Protein AF-A0A323V5T5-F1 (afdb_monomer_lite)

Sequence (100 aa):
MSYQKPSIFQLGKVHENGPSVIVSGWGLGMCASACRCHRNPADGQLALAEDQAGGSLGLQSFTATGSCDCCEAWTSAELASILRDVAALEALDASEPAAG

Secondary structure (DSSP, 8-state):
---BPPEEEEEEEEEEETTEEEEEEEEEE-SSTT--TTB-TTT--B-EEEETTTTEEEEPP-STTS--SSB-PEEHHHHHHHHHHHHHHHHHHTTS----

Radius of gyration: 16.07 Å; chains: 1; bounding box: 40×31×47 Å

pLDDT: mean 77.08, std 9.43, range [49.91, 89.19]

Organism: NCBI:txid429133

Foldseek 3Di:
DDAFAWDWDDWADWDDDDVDIDTPDTDTHDSDDPDPQQQDPPPRDWDWDADPPQQWIGTFGPDPVRDDPRHDIDHNVNVVVVVVVVVVVVVVVVPDDPPD

Structure (mmCIF, N/CA/C/O backbone):
data_AF-A0A323V5T5-F1
#
_entry.id   AF-A0A323V5T5-F1
#
loop_
_atom_site.group_PDB
_atom_site.id
_atom_site.type_symbol
_atom_site.label_atom_id
_atom_site.label_alt_id
_atom_site.label_comp_id
_atom_site.label_asym_id
_atom_site.label_entity_id
_atom_site.label_seq_id
_atom_site.pdbx_PDB_ins_code
_atom_site.Cartn_x
_atom_site.Cartn_y
_atom_site.Cartn_z
_atom_site.occupancy
_atom_site.B_iso_or_equiv
_atom_site.auth_seq_id
_atom_site.auth_comp_id
_atom_site.auth_asym_id
_atom_site.auth_atom_id
_atom_site.pdbx_PDB_model_num
ATOM 1 N N . MET A 1 1 ? 8.624 0.311 19.691 1.00 51.22 1 MET A N 1
ATOM 2 C CA . MET A 1 1 ? 7.916 -0.611 18.781 1.00 51.22 1 MET A CA 1
ATOM 3 C C . MET A 1 1 ? 8.177 -0.139 17.368 1.00 51.22 1 MET A C 1
ATOM 5 O O . MET A 1 1 ? 7.964 1.038 17.112 1.00 51.22 1 MET A O 1
ATOM 9 N N . SER A 1 2 ? 8.716 -1.001 16.508 1.00 58.84 2 SER A N 1
ATOM 10 C CA . SER A 1 2 ? 8.946 -0.664 15.100 1.00 58.84 2 SER A CA 1
ATOM 11 C C . SER A 1 2 ? 7.704 -1.059 14.316 1.00 58.84 2 SER A C 1
ATOM 13 O O . SER A 1 2 ? 7.411 -2.248 14.202 1.00 58.84 2 SER A O 1
ATOM 15 N N . TYR A 1 3 ? 6.954 -0.072 13.837 1.00 73.31 3 TYR A N 1
ATOM 16 C CA . TYR A 1 3 ? 5.834 -0.310 12.935 1.00 73.31 3 TYR A CA 1
ATOM 17 C C . TYR A 1 3 ? 6.368 -0.817 11.588 1.00 73.31 3 TYR A C 1
ATOM 19 O O . TYR A 1 3 ? 7.466 -0.450 11.166 1.00 73.31 3 TYR A O 1
ATOM 27 N N . GLN A 1 4 ? 5.629 -1.714 10.936 1.00 81.88 4 GLN A N 1
ATOM 28 C CA . GLN A 1 4 ? 6.004 -2.253 9.627 1.00 81.88 4 GLN A CA 1
ATOM 29 C C . GLN A 1 4 ? 5.139 -1.608 8.544 1.00 81.88 4 GLN A C 1
ATOM 31 O O . GLN A 1 4 ? 3.921 -1.502 8.692 1.00 81.88 4 GLN A O 1
ATOM 36 N N . LYS A 1 5 ? 5.747 -1.204 7.430 1.00 84.56 5 LYS A N 1
ATOM 37 C CA . LYS A 1 5 ? 4.983 -0.765 6.259 1.00 84.56 5 LYS A CA 1
ATOM 38 C C . LYS A 1 5 ? 4.358 -1.991 5.564 1.00 84.56 5 LYS A C 1
ATOM 40 O O . LYS A 1 5 ? 5.003 -3.041 5.500 1.00 84.56 5 LYS A O 1
ATOM 45 N N . PRO A 1 6 ? 3.121 -1.905 5.042 1.00 82.31 6 PRO A N 1
ATOM 46 C CA . PRO A 1 6 ? 2.556 -2.918 4.153 1.00 82.31 6 PRO A CA 1
ATOM 47 C C . PRO A 1 6 ? 3.475 -3.176 2.955 1.00 82.31 6 PRO A C 1
ATOM 49 O O . PRO A 1 6 ? 4.015 -2.230 2.381 1.00 82.31 6 PRO A O 1
ATOM 52 N N . SER A 1 7 ? 3.629 -4.434 2.544 1.00 80.12 7 SER A N 1
ATOM 53 C CA . SER A 1 7 ? 4.420 -4.767 1.354 1.00 80.12 7 SER A CA 1
ATOM 54 C C . SER A 1 7 ? 3.702 -4.309 0.084 1.00 80.12 7 SER A C 1
ATOM 56 O O . SER A 1 7 ? 2.516 -4.578 -0.070 1.00 80.12 7 SER A O 1
ATOM 58 N N . ILE A 1 8 ? 4.402 -3.673 -0.853 1.00 80.31 8 ILE A N 1
ATOM 59 C CA . ILE A 1 8 ? 3.868 -3.384 -2.192 1.00 80.31 8 ILE A CA 1
ATOM 60 C C . ILE A 1 8 ? 4.255 -4.550 -3.104 1.00 80.31 8 ILE A C 1
ATOM 62 O O . ILE A 1 8 ? 5.438 -4.848 -3.238 1.00 80.31 8 ILE A O 1
ATOM 66 N N . PHE A 1 9 ? 3.275 -5.225 -3.706 1.00 76.00 9 PHE A N 1
ATOM 67 C CA . PHE A 1 9 ? 3.521 -6.365 -4.605 1.00 76.00 9 PHE A CA 1
ATOM 68 C C . PHE A 1 9 ? 2.975 -6.161 -6.020 1.00 76.00 9 PHE A C 1
ATOM 70 O O . PHE A 1 9 ? 3.283 -6.946 -6.913 1.00 76.00 9 PHE A O 1
ATOM 77 N N . GLN A 1 10 ? 2.167 -5.124 -6.237 1.00 77.00 10 GLN A N 1
ATOM 78 C CA . GLN A 1 10 ? 1.702 -4.743 -7.563 1.00 77.00 10 GLN A CA 1
ATOM 79 C C . GLN A 1 10 ? 1.540 -3.226 -7.641 1.00 77.00 10 GLN A C 1
ATOM 81 O O . GLN A 1 10 ? 0.875 -2.620 -6.800 1.00 77.00 10 GLN A O 1
ATOM 86 N N . LEU A 1 11 ? 2.125 -2.640 -8.682 1.00 75.88 11 LEU A N 1
ATOM 87 C CA . LEU A 1 11 ? 1.902 -1.265 -9.111 1.00 75.88 11 LEU A CA 1
ATOM 88 C C . LEU A 1 11 ? 1.124 -1.324 -10.425 1.00 75.88 11 LEU A C 1
ATOM 90 O O . LEU A 1 11 ? 1.543 -2.016 -11.351 1.00 75.88 11 LEU A O 1
ATOM 94 N N . GLY A 1 12 ? -0.031 -0.671 -10.504 1.00 75.25 12 GLY A N 1
ATOM 95 C CA . GLY A 1 12 ? -0.746 -0.526 -11.770 1.00 75.25 12 GLY A CA 1
ATOM 96 C C . GLY A 1 12 ? -0.349 0.760 -12.498 1.00 75.25 12 GLY A C 1
ATOM 97 O O . GLY A 1 12 ? 0.760 1.258 -12.310 1.00 75.25 12 GLY A O 1
ATOM 98 N N . LYS A 1 13 ? -1.203 1.296 -13.384 1.00 72.62 13 LYS A N 1
ATOM 99 C CA . LYS A 1 13 ? -0.769 2.400 -14.261 1.00 72.62 13 LYS A CA 1
ATOM 100 C C . LYS A 1 13 ? -0.544 3.671 -13.457 1.00 72.62 13 LYS A C 1
ATOM 102 O O . LYS A 1 13 ? -1.475 4.154 -12.807 1.00 72.62 13 LYS A O 1
ATOM 107 N N . VAL A 1 14 ? 0.667 4.205 -13.563 1.00 69.12 14 VAL A N 1
ATOM 108 C CA . VAL A 1 14 ? 1.093 5.463 -12.956 1.00 69.12 14 VAL A CA 1
ATOM 109 C C . VAL A 1 14 ? 0.776 6.607 -13.916 1.00 69.12 14 VAL A C 1
ATOM 111 O O . VAL A 1 14 ? 1.180 6.592 -15.076 1.00 69.12 14 VAL A O 1
ATOM 114 N N . HIS A 1 15 ? 0.039 7.597 -13.429 1.00 68.56 15 HIS A N 1
ATOM 115 C CA . HIS A 1 15 ? -0.287 8.825 -14.136 1.00 68.56 15 HIS A CA 1
ATOM 116 C C . HIS A 1 15 ? 0.123 10.017 -13.277 1.00 68.56 15 HIS A C 1
ATOM 118 O O . HIS A 1 15 ? -0.363 10.191 -12.160 1.00 68.56 15 HIS A O 1
ATOM 124 N N . GLU A 1 16 ? 1.000 10.862 -13.807 1.00 65.69 16 GLU A N 1
ATOM 125 C CA . GLU A 1 16 ? 1.309 12.146 -13.185 1.00 65.69 16 GLU A CA 1
ATOM 126 C C . GLU A 1 16 ? 0.179 13.141 -13.486 1.00 65.69 16 GLU A C 1
ATOM 128 O O . GLU A 1 16 ? -0.209 13.332 -14.638 1.00 65.69 16 GLU A O 1
ATOM 133 N N . ASN A 1 17 ? -0.370 13.769 -12.447 1.00 62.72 17 ASN A N 1
ATOM 134 C CA . ASN A 1 17 ? -1.398 14.799 -12.547 1.00 62.72 17 ASN A CA 1
ATOM 135 C C . ASN A 1 17 ? -0.982 16.028 -11.724 1.00 62.72 17 ASN A C 1
ATOM 137 O O . ASN A 1 17 ? -1.424 16.231 -10.590 1.00 62.72 17 ASN A O 1
ATOM 141 N N . GLY A 1 18 ? -0.086 16.841 -12.289 1.00 70.75 18 GLY A N 1
ATOM 142 C CA . GLY A 1 18 ? 0.461 18.016 -11.610 1.00 70.75 18 GLY A CA 1
ATOM 143 C C . GLY A 1 18 ? 1.258 17.618 -10.357 1.00 70.75 18 GLY A C 1
ATOM 144 O O . GLY A 1 18 ? 2.198 16.839 -10.480 1.00 70.75 18 GLY A O 1
ATOM 145 N N . PRO A 1 19 ? 0.926 18.126 -9.153 1.00 62.56 19 PRO A N 1
ATOM 146 C CA . PRO A 1 19 ? 1.616 17.745 -7.918 1.00 62.56 19 PRO A CA 1
ATOM 147 C C . PRO A 1 19 ? 1.210 16.360 -7.383 1.00 62.56 19 PRO A C 1
ATOM 149 O O . PRO A 1 19 ? 1.762 15.915 -6.378 1.00 62.56 19 PRO A O 1
ATOM 152 N N . SER A 1 20 ? 0.234 15.692 -8.002 1.00 52.94 20 SER A N 1
ATOM 153 C CA . SER A 1 20 ? -0.315 14.422 -7.528 1.00 52.94 20 SER A CA 1
ATOM 154 C C . SER A 1 20 ? 0.070 13.282 -8.465 1.00 52.94 20 SER A C 1
ATOM 156 O O . SER A 1 20 ? -0.031 13.407 -9.683 1.00 52.94 20 SER A O 1
ATOM 158 N N . VAL A 1 21 ? 0.466 12.143 -7.901 1.00 61.34 21 VAL A N 1
ATOM 159 C CA . VAL A 1 21 ? 0.699 10.910 -8.659 1.00 61.34 21 VAL A CA 1
ATOM 160 C C . VAL A 1 21 ? -0.491 9.987 -8.441 1.00 61.34 21 VAL A C 1
ATOM 162 O O . VAL A 1 21 ? -0.763 9.578 -7.316 1.00 61.34 21 VAL A O 1
ATOM 165 N N . ILE A 1 22 ? -1.210 9.674 -9.516 1.00 65.38 22 ILE A N 1
ATOM 166 C CA . ILE A 1 22 ? -2.332 8.739 -9.497 1.00 65.38 22 ILE A CA 1
ATOM 167 C C . ILE A 1 22 ? -1.808 7.393 -9.970 1.00 65.38 22 ILE A C 1
ATOM 169 O O . ILE A 1 22 ? -1.464 7.229 -11.137 1.00 65.38 22 ILE A O 1
ATOM 173 N N . VAL A 1 23 ? -1.777 6.408 -9.083 1.00 66.69 23 VAL A N 1
ATOM 174 C CA . VAL A 1 23 ? -1.462 5.031 -9.463 1.00 66.69 23 VAL A CA 1
ATOM 175 C C . VAL A 1 23 ? -2.747 4.222 -9.412 1.00 66.69 23 VAL A C 1
ATOM 177 O O . VAL A 1 23 ? -3.330 3.992 -8.354 1.00 66.69 23 VAL A O 1
ATOM 180 N N . SER A 1 24 ? -3.218 3.823 -10.587 1.00 68.31 24 SER A N 1
ATOM 181 C CA . SER A 1 24 ? -4.420 3.009 -10.726 1.00 68.31 24 SER A CA 1
ATOM 182 C C . SER A 1 24 ? -4.097 1.550 -10.422 1.00 68.31 24 SER A C 1
ATOM 184 O O . SER A 1 24 ? -3.343 0.928 -11.156 1.00 68.31 24 SER A O 1
ATOM 186 N N . GLY A 1 25 ? -4.680 0.996 -9.357 1.00 65.31 25 GLY A N 1
ATOM 187 C CA . GLY A 1 25 ? -4.540 -0.418 -8.995 1.00 65.31 25 GLY A CA 1
ATOM 188 C C . GLY A 1 25 ? -3.260 -0.733 -8.219 1.00 65.31 25 GLY A C 1
ATOM 189 O O . GLY A 1 25 ? -2.263 -1.151 -8.798 1.00 65.31 25 GLY A O 1
ATOM 190 N N . TRP A 1 26 ? -3.310 -0.585 -6.895 1.00 76.12 26 TRP A N 1
ATOM 191 C CA . TRP A 1 26 ? -2.258 -1.052 -5.990 1.00 76.12 26 TRP A CA 1
ATOM 192 C C . TRP A 1 26 ? -2.557 -2.456 -5.472 1.00 76.12 26 TRP A C 1
ATOM 194 O O . TRP A 1 26 ? -3.681 -2.747 -5.061 1.00 76.12 26 TRP A O 1
ATOM 204 N N . GLY A 1 27 ? -1.524 -3.292 -5.407 1.00 76.62 27 GLY A N 1
ATOM 205 C CA . GLY A 1 27 ? -1.509 -4.493 -4.580 1.00 76.62 27 GLY A CA 1
ATOM 206 C C . GLY A 1 27 ? -0.683 -4.246 -3.323 1.00 76.62 27 GLY A C 1
ATOM 207 O O . GLY A 1 27 ? 0.547 -4.195 -3.406 1.00 76.62 27 GLY A O 1
ATOM 208 N N . LEU A 1 28 ? -1.350 -4.097 -2.171 1.00 78.44 28 LEU A N 1
ATOM 209 C CA . LEU A 1 28 ? -0.699 -4.064 -0.857 1.00 78.44 28 LEU A CA 1
ATOM 210 C C . LEU A 1 28 ? -0.914 -5.376 -0.102 1.00 78.44 28 LEU A C 1
ATOM 212 O O . LEU A 1 28 ? -2.034 -5.866 0.039 1.00 78.44 28 LEU A O 1
ATOM 216 N N . GLY A 1 29 ? 0.184 -5.940 0.388 1.00 77.88 29 GLY A N 1
ATOM 217 C CA . GLY A 1 29 ? 0.242 -7.123 1.230 1.00 77.88 29 GLY A CA 1
ATOM 218 C C . GLY A 1 29 ? 0.318 -6.749 2.705 1.00 77.88 29 GLY A C 1
ATOM 219 O O . GLY A 1 29 ? 0.629 -5.617 3.073 1.00 77.88 29 GLY A O 1
ATOM 220 N N . MET A 1 30 ? 0.029 -7.718 3.571 1.00 79.56 30 MET A N 1
ATOM 221 C CA . MET A 1 30 ? 0.072 -7.515 5.020 1.00 79.56 30 MET A CA 1
ATOM 222 C C . MET A 1 30 ? 1.461 -7.051 5.478 1.00 79.56 30 MET A C 1
ATOM 224 O O . MET A 1 30 ? 2.471 -7.561 5.007 1.00 79.56 30 MET A O 1
ATOM 228 N N . CYS A 1 31 ? 1.503 -6.143 6.457 1.00 74.88 31 CYS A N 1
ATOM 229 C CA . CYS A 1 31 ? 2.756 -5.685 7.066 1.00 74.88 31 CYS A CA 1
ATOM 230 C C . CYS A 1 31 ? 3.456 -6.770 7.916 1.00 74.88 31 CYS A C 1
ATOM 232 O O . CYS A 1 31 ? 4.634 -6.651 8.231 1.00 74.88 31 CYS A O 1
ATOM 234 N N . ALA A 1 32 ? 2.732 -7.833 8.292 1.00 71.94 32 ALA A N 1
ATOM 235 C CA . ALA A 1 32 ? 3.257 -9.000 8.993 1.00 71.94 32 ALA A CA 1
ATOM 236 C C . ALA A 1 32 ? 2.480 -10.267 8.606 1.00 71.94 32 ALA A C 1
ATOM 238 O O . ALA A 1 32 ? 1.265 -10.224 8.369 1.00 71.94 32 ALA A O 1
ATOM 239 N N . SER A 1 33 ? 3.168 -11.411 8.607 1.00 66.94 33 SER A N 1
ATOM 240 C CA . SER A 1 33 ? 2.549 -12.729 8.454 1.00 66.94 33 SER A CA 1
ATOM 241 C C . SER A 1 33 ? 1.510 -12.936 9.563 1.00 66.94 33 SER A C 1
ATOM 243 O O . SER A 1 33 ? 1.864 -12.979 10.736 1.00 66.94 33 SER A O 1
ATOM 245 N N . ALA A 1 34 ? 0.233 -13.056 9.184 1.00 69.94 34 ALA A N 1
ATOM 246 C CA . ALA A 1 34 ? -0.934 -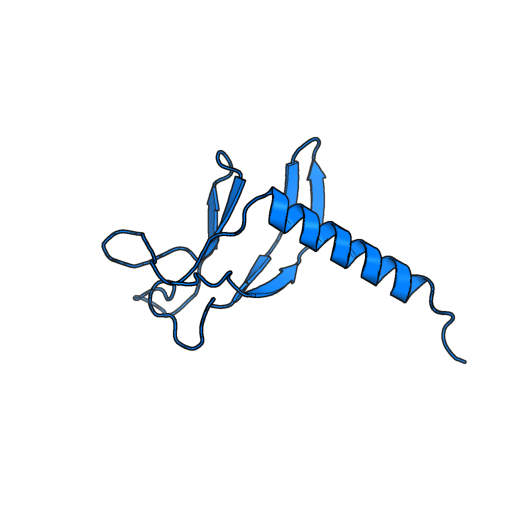13.191 10.070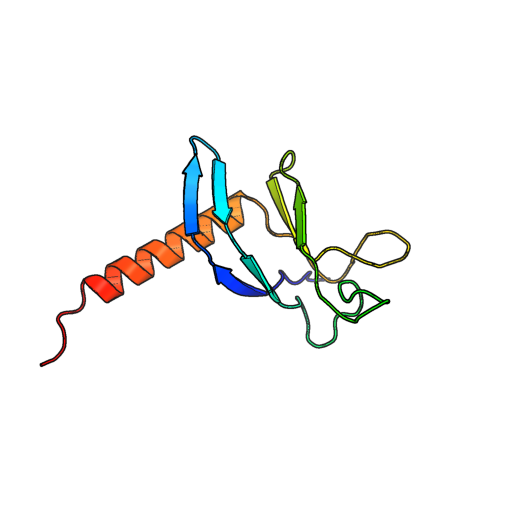 1.00 69.94 34 ALA A CA 1
ATOM 247 C C . ALA A 1 34 ? -1.462 -11.911 10.758 1.00 69.94 34 ALA A C 1
ATOM 249 O O . ALA A 1 34 ? -2.177 -12.011 11.758 1.00 69.94 34 ALA A O 1
ATOM 250 N N . CYS A 1 35 ? -1.209 -10.714 10.213 1.00 76.25 35 CYS A N 1
ATOM 251 C CA . CYS A 1 35 ? -1.894 -9.508 10.694 1.00 76.25 35 CYS A CA 1
ATOM 252 C C . CYS A 1 35 ? -3.427 -9.656 10.577 1.00 76.25 35 CYS A C 1
ATOM 254 O O . CYS A 1 35 ? -3.973 -9.823 9.485 1.00 76.25 35 CYS A O 1
ATOM 256 N N . ARG A 1 36 ? -4.132 -9.600 11.716 1.00 81.00 36 ARG A N 1
ATOM 257 C CA . ARG A 1 36 ? -5.602 -9.719 11.778 1.00 81.00 36 ARG A CA 1
ATOM 258 C C . ARG A 1 36 ? -6.318 -8.380 11.624 1.00 81.00 36 ARG A C 1
ATOM 260 O O . ARG A 1 36 ? -7.501 -8.375 11.310 1.00 81.00 36 ARG A O 1
ATOM 267 N N . CYS A 1 37 ? -5.616 -7.265 11.820 1.00 86.19 37 CYS A N 1
ATOM 268 C CA . CYS A 1 37 ? -6.209 -5.929 11.861 1.00 86.19 37 CYS A CA 1
ATOM 269 C C . CYS A 1 37 ? -6.796 -5.498 10.515 1.00 86.19 37 CYS A C 1
ATOM 271 O O . CYS A 1 37 ? -7.776 -4.770 10.489 1.00 86.19 37 CYS A O 1
ATOM 273 N N . HIS A 1 38 ? -6.231 -5.981 9.408 1.00 86.75 38 HIS A N 1
ATOM 274 C CA . HIS A 1 38 ? -6.617 -5.581 8.050 1.00 86.75 38 HIS A CA 1
ATOM 275 C C . HIS A 1 38 ? -7.415 -6.634 7.287 1.00 86.75 38 HIS A C 1
ATOM 277 O O . HIS A 1 38 ? -7.779 -6.430 6.131 1.00 86.75 38 HIS A O 1
ATOM 283 N N . ARG A 1 39 ? -7.674 -7.774 7.927 1.00 86.56 39 ARG A N 1
ATOM 284 C CA . ARG A 1 39 ? -8.443 -8.857 7.334 1.00 86.56 39 ARG A CA 1
ATOM 285 C C . ARG A 1 39 ? -9.916 -8.628 7.649 1.00 86.56 39 ARG A C 1
ATOM 287 O O . ARG A 1 39 ? -10.295 -8.655 8.818 1.00 86.56 39 ARG A O 1
ATOM 294 N N . ASN A 1 40 ? -10.729 -8.418 6.615 1.00 85.81 40 ASN A N 1
ATOM 295 C CA . ASN A 1 40 ? -12.166 -8.226 6.764 1.00 85.81 40 ASN A CA 1
ATOM 296 C C . ASN A 1 40 ? -12.767 -9.422 7.529 1.00 85.81 40 ASN A C 1
ATOM 298 O O . ASN A 1 40 ? -12.576 -10.567 7.110 1.00 85.81 40 ASN A O 1
ATOM 302 N N . PRO A 1 41 ? -13.476 -9.202 8.649 1.00 85.44 41 PRO A N 1
ATOM 303 C CA . PRO A 1 41 ? -14.054 -10.293 9.425 1.00 85.44 41 PRO A CA 1
ATOM 304 C C . PRO A 1 41 ? -15.160 -11.057 8.683 1.00 85.44 41 PRO A C 1
ATOM 306 O O . PRO A 1 41 ? -15.443 -12.191 9.059 1.00 85.44 41 PRO A O 1
ATOM 309 N N . ALA A 1 42 ? -15.782 -10.468 7.655 1.00 88.69 42 ALA A N 1
ATOM 310 C CA . ALA A 1 42 ? -16.876 -11.095 6.914 1.00 88.69 42 ALA A CA 1
ATOM 311 C C . ALA A 1 42 ? -16.399 -12.147 5.898 1.00 88.69 42 ALA A C 1
ATOM 313 O O . ALA A 1 42 ? -16.987 -13.221 5.806 1.00 88.69 42 ALA A O 1
ATOM 314 N N . ASP A 1 43 ? -15.347 -11.847 5.136 1.00 89.19 43 ASP A N 1
ATOM 315 C CA . ASP A 1 43 ? -14.896 -12.668 4.000 1.00 89.19 43 ASP A CA 1
ATOM 316 C C . ASP A 1 43 ? -13.379 -12.924 3.980 1.00 89.19 43 ASP A C 1
ATOM 318 O O . ASP A 1 43 ? -12.867 -13.659 3.136 1.00 89.19 43 ASP A O 1
ATOM 322 N N . GLY A 1 44 ? -12.637 -12.344 4.922 1.00 84.06 44 GLY A N 1
ATOM 323 C CA . GLY A 1 44 ? -11.195 -12.489 5.016 1.00 84.06 44 GLY A CA 1
ATOM 324 C C . GLY A 1 44 ? -10.401 -11.719 3.959 1.00 84.06 44 GLY A C 1
ATOM 325 O O . GLY A 1 44 ? -9.194 -11.957 3.864 1.00 84.06 44 GLY A O 1
ATOM 326 N N . GLN A 1 45 ? -11.028 -10.835 3.179 1.00 84.12 45 GLN A N 1
ATOM 327 C CA . GLN A 1 45 ? -10.350 -10.037 2.159 1.00 84.12 45 GLN A CA 1
ATOM 328 C C . GLN A 1 45 ? -9.573 -8.861 2.769 1.00 84.12 45 GLN A C 1
ATOM 330 O O . GLN A 1 45 ? -9.827 -8.436 3.898 1.00 84.12 45 GLN A O 1
ATOM 335 N N . LEU A 1 46 ? -8.595 -8.353 2.017 1.00 83.38 46 LEU A N 1
ATOM 336 C CA . LEU A 1 46 ? -7.861 -7.130 2.340 1.00 83.38 46 LEU A CA 1
ATOM 337 C C . LEU A 1 46 ? -8.478 -5.963 1.564 1.00 83.38 46 LEU A C 1
ATOM 339 O O . LEU A 1 46 ? -8.876 -6.132 0.413 1.00 83.38 46 LEU A O 1
ATOM 343 N N . ALA A 1 47 ? -8.518 -4.786 2.180 1.00 83.50 47 ALA A N 1
ATOM 344 C CA . ALA A 1 47 ? -8.975 -3.556 1.542 1.00 83.50 47 ALA A CA 1
ATOM 345 C C . ALA A 1 47 ? -7.951 -2.433 1.740 1.00 83.50 47 ALA A C 1
ATOM 347 O O . ALA A 1 47 ? -7.153 -2.463 2.682 1.00 83.50 47 ALA A O 1
ATOM 348 N N . LEU A 1 48 ? -7.976 -1.449 0.843 1.00 82.12 48 LEU A N 1
ATOM 349 C CA . LEU A 1 48 ? -7.120 -0.268 0.896 1.00 82.12 48 LEU A CA 1
ATOM 350 C C . LEU A 1 48 ? -7.860 0.890 1.565 1.00 82.12 48 LEU A C 1
ATOM 352 O O . LEU A 1 48 ? -9.052 1.087 1.342 1.00 82.12 48 LEU A O 1
ATOM 356 N N . ALA A 1 49 ? -7.129 1.662 2.360 1.00 83.62 49 ALA A N 1
ATOM 357 C CA . ALA A 1 49 ? -7.555 2.956 2.861 1.00 83.62 49 ALA A CA 1
ATOM 358 C C . ALA A 1 49 ? -6.643 4.022 2.256 1.00 83.62 49 ALA A C 1
ATOM 360 O O . ALA A 1 49 ? -5.423 3.973 2.429 1.00 83.62 49 ALA A O 1
ATOM 361 N N . GLU A 1 50 ? -7.245 4.962 1.539 1.00 81.31 50 GLU A N 1
ATOM 362 C CA . GLU A 1 50 ? -6.546 6.060 0.886 1.00 81.31 50 GLU A CA 1
ATOM 363 C C . GLU A 1 50 ? -7.094 7.384 1.415 1.00 81.31 50 GLU A C 1
ATOM 365 O O . GLU A 1 50 ? -8.287 7.670 1.307 1.00 81.31 50 GLU A O 1
ATOM 370 N N . ASP A 1 51 ? -6.214 8.185 2.006 1.00 78.69 51 ASP A N 1
ATOM 371 C CA . ASP A 1 51 ? -6.501 9.557 2.393 1.00 78.69 51 ASP A CA 1
ATOM 372 C C . ASP A 1 51 ? -5.910 10.494 1.342 1.00 78.69 51 ASP A C 1
ATOM 374 O O . ASP A 1 51 ? -4.717 10.801 1.348 1.00 78.69 51 ASP A O 1
ATOM 378 N N . GLN A 1 52 ? -6.773 10.959 0.442 1.00 70.19 52 GLN A N 1
ATOM 379 C CA . GLN A 1 52 ? -6.414 11.900 -0.620 1.00 70.19 52 GLN A CA 1
ATOM 380 C C . GLN A 1 52 ? -6.051 13.293 -0.085 1.00 70.19 52 GLN A C 1
ATOM 382 O O . GLN A 1 52 ? -5.319 14.028 -0.740 1.00 70.19 52 GLN A O 1
ATOM 387 N N . ALA A 1 53 ? -6.562 13.677 1.090 1.00 71.38 53 ALA A N 1
ATOM 388 C CA . ALA A 1 53 ? -6.325 14.999 1.661 1.00 71.38 53 ALA A CA 1
ATOM 389 C C . ALA A 1 53 ? -5.005 15.046 2.444 1.00 71.38 53 ALA A C 1
ATOM 391 O O . ALA A 1 53 ? -4.246 16.004 2.314 1.00 71.38 53 ALA A O 1
ATOM 392 N N . GLY A 1 54 ? -4.725 14.009 3.236 1.00 68.00 54 GLY A N 1
ATOM 393 C CA . GLY A 1 54 ? -3.473 13.852 3.983 1.00 68.00 54 GLY A CA 1
ATOM 394 C C . GLY A 1 54 ? -2.351 13.172 3.195 1.00 68.00 54 GLY A C 1
ATOM 395 O O . GLY A 1 54 ? -1.209 13.157 3.650 1.00 68.00 54 GLY A O 1
ATOM 396 N N . GLY A 1 55 ? -2.653 12.623 2.015 1.00 74.12 55 GLY A N 1
ATOM 397 C CA . GLY A 1 55 ? -1.688 11.952 1.151 1.00 74.12 55 GLY A CA 1
ATOM 398 C C . GLY A 1 55 ? -1.143 10.671 1.773 1.00 74.12 55 GLY A C 1
ATOM 399 O O . GLY A 1 55 ? 0.072 10.489 1.809 1.00 74.12 55 GLY A O 1
ATOM 400 N N . SER A 1 56 ? -2.012 9.800 2.289 1.00 80.50 56 SER A N 1
ATOM 401 C CA . SER A 1 56 ? -1.596 8.499 2.823 1.00 80.50 56 SER A CA 1
ATOM 402 C C . SER A 1 56 ? -2.317 7.337 2.150 1.00 80.50 56 SER A C 1
ATOM 404 O O . SER A 1 56 ? -3.484 7.444 1.778 1.00 80.50 56 SER A O 1
ATOM 406 N N . LEU A 1 57 ? -1.609 6.219 1.992 1.00 84.50 57 LEU A N 1
ATOM 407 C CA . LEU A 1 57 ? -2.141 4.974 1.448 1.00 84.50 57 LEU A CA 1
ATOM 408 C C . LEU A 1 57 ? -1.718 3.810 2.337 1.00 84.50 57 LEU A C 1
ATOM 410 O O . LEU A 1 57 ? -0.538 3.603 2.621 1.00 84.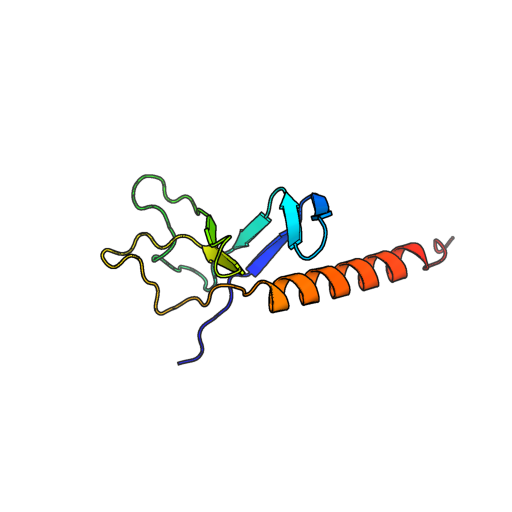50 57 LEU A O 1
ATOM 414 N N . GLY A 1 58 ? -2.679 3.005 2.760 1.00 85.06 58 GLY A N 1
ATOM 415 C CA . GLY A 1 58 ? -2.408 1.839 3.583 1.00 85.06 58 GLY A CA 1
ATOM 416 C C . GLY A 1 58 ? -3.505 0.798 3.488 1.00 85.06 58 GLY A C 1
ATOM 417 O O . GLY A 1 58 ? -4.416 0.878 2.666 1.00 85.06 58 GLY A O 1
ATOM 418 N N . LEU A 1 59 ? -3.411 -0.206 4.351 1.00 85.19 59 LEU A N 1
ATOM 419 C CA . LEU A 1 59 ? -4.470 -1.190 4.506 1.00 85.19 59 LEU A CA 1
ATOM 420 C C . LEU A 1 59 ? -5.588 -0.619 5.386 1.00 85.19 59 LEU A C 1
ATOM 422 O O . LEU A 1 59 ? -5.329 -0.001 6.420 1.00 85.19 59 LEU A O 1
ATOM 426 N N . GLN A 1 60 ? -6.839 -0.877 5.014 1.00 86.62 60 GLN A N 1
ATOM 427 C CA . GLN A 1 60 ? -7.993 -0.552 5.846 1.00 86.62 60 GLN A CA 1
ATOM 428 C C . GLN A 1 60 ? -7.975 -1.403 7.113 1.00 86.62 60 GLN A C 1
ATOM 430 O O . GLN A 1 60 ? -7.855 -2.625 7.041 1.00 86.62 60 GLN A O 1
ATOM 435 N N . SER A 1 61 ? -8.070 -0.774 8.285 1.00 88.56 61 SER A N 1
ATOM 436 C CA . SER A 1 61 ? -8.214 -1.494 9.553 1.00 88.56 61 SER A CA 1
ATOM 437 C C . SER A 1 61 ? -9.684 -1.825 9.820 1.00 88.56 61 SER A C 1
ATOM 439 O O . SER A 1 61 ? -10.547 -0.956 9.721 1.00 88.56 61 SER A O 1
ATOM 441 N N . PHE A 1 62 ? -9.954 -3.071 10.202 1.00 87.50 62 PHE A N 1
ATOM 442 C CA . PHE A 1 62 ? -11.260 -3.587 10.625 1.00 87.50 62 PHE A CA 1
ATOM 443 C C . PHE A 1 62 ? -11.331 -3.816 12.144 1.00 87.50 62 PHE A C 1
ATOM 445 O O . PHE A 1 62 ? -12.216 -4.515 12.639 1.00 87.50 62 PHE A O 1
ATOM 452 N N . THR A 1 63 ? -10.385 -3.262 12.907 1.00 86.62 63 THR A N 1
ATOM 453 C CA . THR A 1 63 ? -10.446 -3.267 14.374 1.00 86.62 63 THR A CA 1
ATOM 454 C C . THR A 1 63 ? -11.601 -2.395 14.871 1.00 86.62 63 THR A C 1
ATOM 456 O O . THR A 1 63 ? -12.056 -1.485 14.180 1.00 86.62 63 THR A O 1
ATOM 459 N N . ALA A 1 64 ? -12.060 -2.626 16.105 1.00 82.69 64 ALA A N 1
ATOM 460 C CA . ALA A 1 64 ? -13.159 -1.854 16.696 1.00 82.69 64 ALA A CA 1
ATOM 461 C C . ALA A 1 64 ? -12.866 -0.343 16.793 1.00 82.69 64 ALA A C 1
ATOM 463 O O . ALA A 1 64 ? -13.788 0.466 16.777 1.00 82.69 64 ALA A O 1
ATOM 464 N N . THR A 1 65 ? -11.590 0.035 16.892 1.00 83.19 65 THR A N 1
ATOM 465 C CA . THR A 1 65 ? -11.132 1.431 16.944 1.00 83.19 65 THR A CA 1
ATOM 466 C C . THR A 1 65 ? -10.845 2.019 15.563 1.00 83.19 65 THR A C 1
ATOM 468 O O . THR A 1 65 ? -10.571 3.211 15.466 1.00 83.19 65 THR A O 1
ATOM 471 N N . GLY A 1 66 ? -10.836 1.201 14.505 1.00 78.38 66 GLY A N 1
ATOM 472 C CA . GLY A 1 66 ? -10.380 1.604 13.173 1.00 78.38 66 GLY A CA 1
ATOM 473 C C . GLY A 1 66 ? -8.872 1.871 13.078 1.00 78.38 66 GLY A C 1
ATOM 474 O O . GLY A 1 66 ? -8.396 2.316 12.039 1.00 78.38 66 GLY A O 1
ATOM 475 N N . SER A 1 67 ? -8.099 1.583 14.130 1.00 79.31 67 SER A N 1
ATOM 476 C CA . SER A 1 67 ? -6.644 1.772 14.175 1.00 79.31 67 SER A CA 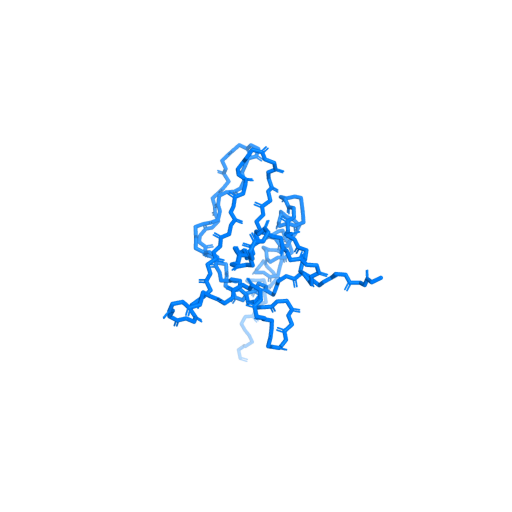1
ATOM 477 C C . SER A 1 67 ? -5.899 0.436 14.241 1.00 79.31 67 SER A C 1
ATOM 479 O O . SER A 1 67 ? -6.408 -0.548 14.780 1.00 79.31 67 SER A O 1
ATOM 481 N N . CYS A 1 68 ? -4.695 0.384 13.676 1.00 79.44 68 CYS A N 1
ATOM 482 C CA . CYS A 1 68 ? -3.747 -0.721 13.848 1.00 79.44 68 CYS A CA 1
ATOM 483 C C . CYS A 1 68 ? -2.481 -0.142 14.473 1.00 79.44 68 CYS A C 1
ATOM 485 O O . CYS A 1 68 ? -2.001 0.912 14.070 1.00 79.44 68 CYS A O 1
ATOM 487 N N . ASP A 1 69 ? -1.966 -0.839 15.476 1.00 78.88 69 ASP A N 1
ATOM 488 C CA . ASP A 1 69 ? -0.709 -0.546 16.168 1.00 78.88 69 ASP A CA 1
ATOM 489 C C . ASP A 1 69 ? 0.463 -1.387 15.618 1.00 78.88 69 ASP A C 1
ATOM 491 O O . ASP A 1 69 ? 1.560 -1.425 16.169 1.00 78.88 69 ASP A O 1
ATOM 495 N N . CYS A 1 70 ? 0.207 -2.074 14.510 1.00 79.94 70 CYS A N 1
ATOM 496 C CA . CYS A 1 70 ? 1.071 -3.047 13.865 1.00 79.94 70 CYS A CA 1
ATOM 497 C C . CYS A 1 70 ? 1.672 -2.556 12.541 1.00 79.94 70 CYS A C 1
ATOM 499 O O . CYS A 1 70 ? 2.787 -2.936 12.179 1.00 79.94 70 CYS A O 1
ATOM 501 N N . CYS A 1 71 ? 0.927 -1.727 11.816 1.00 77.81 71 CYS A N 1
ATOM 502 C CA . CYS A 1 71 ? 1.212 -1.315 10.456 1.00 77.81 71 CYS A CA 1
ATOM 503 C C . CYS A 1 71 ? 1.245 0.206 10.384 1.00 77.81 71 CYS A C 1
ATOM 505 O O . CYS A 1 71 ? 0.399 0.887 10.963 1.00 77.81 71 CYS A O 1
ATOM 507 N N . GLU A 1 72 ? 2.197 0.723 9.625 1.00 84.94 72 GLU A N 1
ATOM 508 C CA . GLU A 1 72 ? 2.292 2.142 9.313 1.00 84.94 72 GLU A CA 1
ATOM 509 C C . GLU A 1 72 ? 1.816 2.373 7.879 1.00 84.94 72 GLU A C 1
ATOM 511 O O . GLU A 1 72 ? 2.251 1.674 6.964 1.00 84.94 72 GLU A O 1
ATOM 516 N N . ALA A 1 73 ? 0.917 3.334 7.664 1.00 83.50 73 ALA A N 1
ATOM 517 C CA . ALA A 1 73 ? 0.520 3.713 6.311 1.00 83.50 73 ALA A CA 1
ATOM 518 C C . ALA A 1 73 ? 1.707 4.330 5.556 1.00 83.50 73 ALA A C 1
ATOM 520 O O . ALA A 1 73 ? 2.600 4.934 6.155 1.00 83.50 73 ALA A O 1
ATOM 521 N N . TRP A 1 74 ? 1.717 4.194 4.236 1.00 85.81 74 TRP A N 1
ATOM 522 C CA . TRP A 1 74 ? 2.661 4.903 3.385 1.00 85.81 74 TRP A CA 1
ATOM 523 C C . TRP A 1 74 ? 2.234 6.358 3.231 1.00 85.81 74 TRP A C 1
ATOM 525 O O . TRP A 1 74 ? 1.057 6.648 3.022 1.00 85.81 74 TRP A O 1
ATOM 535 N N . THR A 1 75 ? 3.194 7.270 3.297 1.00 86.06 75 THR A N 1
ATOM 536 C CA . THR A 1 75 ? 2.995 8.669 2.914 1.00 86.06 75 THR A CA 1
ATOM 537 C C . THR A 1 75 ? 3.162 8.838 1.406 1.00 86.06 75 THR A C 1
ATOM 539 O O . THR A 1 75 ? 3.869 8.075 0.745 1.00 86.06 75 THR A O 1
ATOM 542 N N . SER A 1 76 ? 2.568 9.890 0.853 1.00 79.19 76 SER A N 1
ATOM 543 C CA . SER A 1 76 ? 2.700 10.269 -0.556 1.00 79.19 76 SER A CA 1
ATOM 544 C C . SER A 1 76 ? 4.160 10.466 -0.970 1.00 79.19 76 SER A C 1
ATOM 546 O O . SER A 1 76 ? 4.551 10.052 -2.059 1.00 79.19 76 SER A O 1
ATOM 548 N N . ALA A 1 77 ? 4.987 11.036 -0.089 1.00 82.81 77 ALA A N 1
ATOM 549 C CA . ALA A 1 77 ? 6.412 11.239 -0.329 1.00 82.81 77 ALA A CA 1
ATOM 550 C C . ALA A 1 77 ? 7.187 9.914 -0.437 1.00 82.81 77 ALA A C 1
ATOM 552 O O . ALA A 1 77 ? 8.025 9.765 -1.329 1.00 82.81 77 ALA A O 1
ATOM 553 N N . GLU A 1 78 ? 6.894 8.946 0.438 1.00 86.38 78 GLU A N 1
ATOM 554 C CA . GLU A 1 78 ? 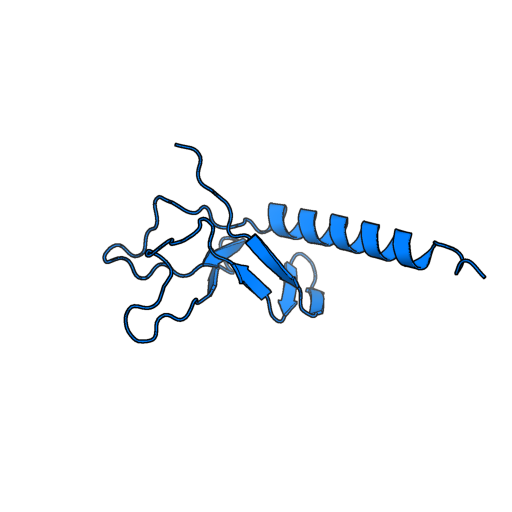7.511 7.615 0.389 1.00 86.38 78 GLU A CA 1
ATOM 555 C C . GLU A 1 78 ? 7.093 6.861 -0.878 1.00 86.38 78 GLU A C 1
ATOM 557 O O . GLU A 1 78 ? 7.950 6.322 -1.578 1.00 86.38 78 GLU A O 1
ATOM 562 N N . LEU A 1 79 ? 5.801 6.886 -1.228 1.00 82.25 79 LEU A N 1
ATOM 563 C CA . LEU A 1 79 ? 5.303 6.262 -2.459 1.00 82.25 79 LEU A CA 1
ATOM 564 C C . LEU A 1 79 ? 5.941 6.887 -3.698 1.00 82.25 79 LEU A C 1
ATOM 566 O O . LEU A 1 79 ? 6.409 6.167 -4.574 1.00 82.25 79 LEU A O 1
ATOM 570 N N . ALA A 1 80 ? 6.026 8.217 -3.755 1.00 80.62 80 ALA A N 1
ATOM 571 C CA . ALA A 1 80 ? 6.686 8.909 -4.855 1.00 80.62 80 ALA A CA 1
ATOM 572 C C . ALA A 1 80 ? 8.165 8.511 -4.982 1.00 80.62 80 ALA A C 1
ATOM 574 O O . ALA A 1 80 ? 8.687 8.462 -6.093 1.00 80.62 80 ALA A O 1
ATOM 575 N N . SER A 1 81 ? 8.849 8.213 -3.871 1.00 86.62 81 SER A N 1
ATOM 576 C CA . SER A 1 81 ? 10.219 7.695 -3.918 1.00 86.62 81 SER A CA 1
ATOM 577 C C . SER A 1 81 ? 10.288 6.299 -4.519 1.00 86.62 81 SER A C 1
ATOM 579 O O . SER A 1 81 ? 11.069 6.090 -5.439 1.00 86.62 81 SER A O 1
ATOM 581 N N . ILE A 1 82 ? 9.424 5.385 -4.076 1.00 84.31 82 ILE A N 1
ATOM 582 C CA . ILE A 1 82 ? 9.363 4.019 -4.612 1.00 84.31 82 ILE A CA 1
ATOM 583 C C . ILE A 1 82 ? 9.093 4.036 -6.117 1.00 84.31 82 ILE A C 1
ATOM 585 O O . ILE A 1 82 ? 9.730 3.302 -6.865 1.00 84.31 82 ILE A O 1
ATOM 589 N N . LEU A 1 83 ? 8.183 4.894 -6.583 1.00 82.56 83 LEU A N 1
ATOM 590 C CA . LEU A 1 83 ? 7.873 5.006 -8.009 1.00 82.56 83 LEU A CA 1
ATOM 591 C C . LEU A 1 83 ? 9.067 5.508 -8.829 1.00 82.56 83 LEU A C 1
ATOM 593 O O . LEU A 1 83 ? 9.296 5.009 -9.928 1.00 82.56 83 LEU A O 1
ATOM 597 N N . ARG A 1 84 ? 9.853 6.454 -8.297 1.00 85.50 84 ARG A N 1
ATOM 598 C CA . ARG A 1 84 ? 11.100 6.888 -8.946 1.00 85.50 84 ARG A CA 1
ATOM 599 C C . ARG A 1 84 ? 12.124 5.761 -9.014 1.00 85.50 84 ARG A C 1
ATOM 601 O O . ARG A 1 84 ? 12.751 5.595 -10.055 1.00 85.50 84 ARG A O 1
ATOM 608 N N . ASP A 1 85 ? 12.272 4.994 -7.937 1.00 88.06 85 ASP A N 1
ATOM 609 C CA . ASP A 1 85 ? 13.213 3.873 -7.887 1.00 88.06 85 ASP A CA 1
ATOM 610 C C . ASP A 1 85 ? 12.820 2.779 -8.891 1.00 88.06 85 ASP A C 1
ATOM 612 O O . ASP A 1 85 ? 13.670 2.277 -9.622 1.00 88.06 85 ASP A O 1
ATOM 616 N N . VAL A 1 86 ? 11.525 2.461 -8.998 1.00 83.75 86 VAL A N 1
ATOM 617 C CA . VAL A 1 86 ? 11.004 1.513 -9.997 1.00 83.75 86 VAL A CA 1
ATOM 618 C C . VAL A 1 86 ? 11.256 2.010 -11.418 1.00 83.75 86 VAL A C 1
ATOM 620 O O . VAL A 1 86 ? 11.801 1.263 -12.225 1.00 83.75 86 VAL A O 1
ATOM 623 N N . ALA A 1 87 ? 10.946 3.273 -11.720 1.00 83.56 87 ALA A N 1
ATOM 624 C CA . ALA A 1 87 ? 11.203 3.841 -13.044 1.00 83.56 87 ALA A CA 1
ATOM 625 C C . ALA A 1 87 ? 12.702 3.831 -13.402 1.00 83.56 87 ALA A C 1
ATOM 627 O O . ALA A 1 87 ? 13.070 3.592 -14.552 1.00 83.56 87 ALA A O 1
ATOM 628 N N . ALA A 1 88 ? 13.581 4.060 -12.421 1.00 85.75 88 ALA A N 1
ATOM 629 C CA . ALA A 1 88 ? 15.023 3.955 -12.616 1.00 85.75 88 ALA A CA 1
ATOM 630 C C . ALA A 1 88 ? 15.456 2.513 -12.931 1.00 85.75 88 ALA A C 1
ATOM 632 O O . ALA A 1 88 ? 16.282 2.313 -13.818 1.00 85.75 88 ALA A O 1
ATOM 633 N N . LEU A 1 89 ? 14.885 1.512 -12.251 1.00 84.19 89 LEU A N 1
ATOM 634 C CA . LEU A 1 89 ? 15.143 0.096 -12.536 1.00 84.19 89 LEU A CA 1
ATOM 635 C C . LEU A 1 89 ? 14.654 -0.315 -13.931 1.00 84.19 89 LEU A C 1
ATOM 637 O O . LEU A 1 89 ? 15.394 -0.970 -14.659 1.00 84.19 89 LEU A O 1
ATOM 641 N N . GLU A 1 90 ? 13.455 0.106 -14.334 1.00 83.88 90 GLU A N 1
ATOM 642 C CA . GLU A 1 90 ? 12.921 -0.161 -15.678 1.00 83.88 90 GLU A CA 1
ATOM 643 C C . GLU A 1 90 ? 13.787 0.477 -16.774 1.00 83.88 90 GLU A C 1
ATOM 645 O O . GLU A 1 90 ? 14.027 -0.129 -17.818 1.00 83.88 90 GLU A O 1
ATOM 650 N N . ALA A 1 91 ? 14.309 1.684 -16.535 1.00 82.69 91 ALA A N 1
ATOM 651 C CA . ALA A 1 91 ? 15.223 2.342 -17.464 1.00 82.69 91 ALA A CA 1
ATOM 652 C C . ALA A 1 91 ? 16.565 1.599 -17.601 1.00 82.69 91 ALA A C 1
ATOM 654 O O . ALA A 1 91 ? 17.155 1.604 -18.684 1.00 82.69 91 ALA A O 1
ATOM 655 N N . LEU A 1 92 ? 17.046 0.963 -16.526 1.00 81.25 92 LEU A N 1
ATOM 656 C CA . LEU A 1 92 ? 18.241 0.119 -16.564 1.00 81.25 92 LEU A CA 1
ATOM 657 C C . LEU A 1 92 ? 17.988 -1.165 -17.364 1.00 81.25 92 LEU A C 1
ATOM 659 O O . LEU A 1 92 ? 18.777 -1.450 -18.258 1.00 81.25 92 LEU A O 1
ATOM 663 N N . ASP A 1 93 ? 16.879 -1.869 -17.116 1.00 74.94 93 ASP A N 1
ATOM 664 C CA . ASP A 1 93 ? 16.489 -3.089 -17.849 1.00 74.94 93 ASP A CA 1
ATOM 665 C C . ASP A 1 93 ? 16.333 -2.819 -19.358 1.00 74.94 93 ASP A C 1
ATOM 667 O O . ASP A 1 93 ? 16.854 -3.545 -20.201 1.00 74.94 93 ASP A O 1
ATOM 671 N N . ALA A 1 94 ? 15.723 -1.685 -19.721 1.00 72.62 94 ALA A N 1
ATOM 672 C CA . ALA A 1 94 ? 15.607 -1.249 -21.114 1.00 72.62 94 ALA A CA 1
ATOM 673 C C . ALA A 1 94 ? 16.950 -0.860 -21.768 1.00 72.62 94 ALA A C 1
ATOM 675 O O . ALA A 1 94 ? 17.038 -0.788 -22.996 1.00 72.62 94 ALA A O 1
ATOM 676 N N . SER A 1 95 ? 17.977 -0.571 -20.963 1.00 64.06 95 SER A N 1
ATOM 677 C CA . SER A 1 95 ? 19.315 -0.182 -21.425 1.00 64.06 95 SER A CA 1
ATOM 678 C C . SER A 1 95 ? 20.287 -1.361 -21.514 1.00 64.06 95 SER A C 1
ATOM 680 O O . SER A 1 95 ? 21.382 -1.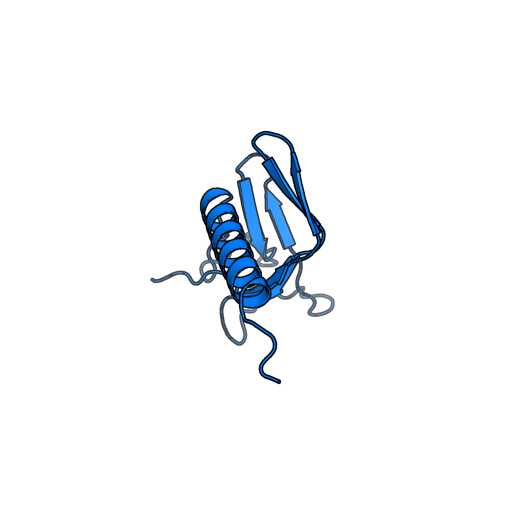193 -22.058 1.00 64.06 95 SER A O 1
ATOM 682 N N . GLU A 1 96 ? 19.924 -2.544 -21.011 1.00 58.09 96 GLU A N 1
ATOM 683 C CA . GLU A 1 96 ? 20.745 -3.736 -21.188 1.00 58.09 96 GLU A CA 1
ATOM 684 C C . GLU A 1 96 ? 20.632 -4.218 -22.648 1.00 58.09 96 GLU A C 1
ATOM 686 O O . GLU A 1 96 ? 19.528 -4.459 -23.148 1.00 58.09 96 GLU A O 1
ATOM 691 N N . PRO A 1 97 ? 21.752 -4.349 -23.390 1.00 55.72 97 PRO A N 1
ATOM 692 C CA . PRO A 1 97 ? 21.698 -4.959 -24.704 1.00 55.72 97 PRO A CA 1
ATOM 693 C C . PRO A 1 97 ? 21.246 -6.399 -24.503 1.00 55.72 97 PRO A C 1
ATOM 695 O O . PRO A 1 97 ? 21.863 -7.119 -23.717 1.00 55.72 97 PRO A O 1
ATOM 698 N N . ALA A 1 98 ? 20.196 -6.814 -25.217 1.00 56.22 98 ALA A N 1
ATOM 699 C CA . ALA A 1 98 ? 19.794 -8.211 -25.280 1.00 56.22 98 ALA A CA 1
ATOM 700 C C . ALA A 1 98 ? 21.051 -9.052 -25.532 1.00 56.22 98 ALA A C 1
ATOM 702 O O . ALA A 1 98 ? 21.664 -8.949 -26.599 1.00 56.22 98 ALA A O 1
ATOM 703 N N . ALA A 1 99 ? 21.480 -9.802 -24.518 1.00 57.66 99 ALA A N 1
ATOM 704 C CA . ALA A 1 99 ? 22.588 -10.724 -24.655 1.00 57.66 99 ALA A CA 1
ATOM 705 C C . ALA A 1 99 ? 22.177 -11.731 -25.735 1.00 57.66 99 ALA A C 1
ATOM 707 O O . ALA A 1 99 ? 21.238 -12.506 -25.542 1.00 57.66 99 ALA A O 1
ATOM 708 N N . GLY A 1 100 ? 22.803 -11.598 -26.905 1.00 49.91 100 GLY A N 1
ATOM 709 C CA . GLY A 1 100 ? 22.644 -12.504 -28.039 1.00 49.91 100 GLY A CA 1
ATOM 710 C C . GLY A 1 100 ? 23.278 -13.860 -27.785 1.00 49.91 100 GLY A C 1
ATOM 711 O O . GLY A 1 100 ? 24.230 -13.931 -26.973 1.00 49.91 100 GLY A O 1
#